Protein AF-A0A2L1UZ82-F1 (afdb_monomer_lite)

Sequence (134 aa):
MVKRLCIFTVIFLFGWSACLGLLGFTYHYNFTTGGDGDLRPMLTAFIVKQCRDENKGLMNEVVKNRMKIDDYFISSFECQNKKSDKIIYQMSMASAGYQYMACVGKAESTGENERLRCKSNLDMKIAIIKAVGY

pLDDT: mean 84.92, std 9.93, range [50.88, 95.19]

Radius of gyration: 22.83 Å; chains: 1; bounding box: 62×29×60 Å

Organism: NCBI:txid1805933

Foldseek 3Di:
DVVVVVVVVVVVVVVVVVVVCCCCPQQVWDPPPPPPTPCVSNVLSVQLVVLCVVLVVVVVCVVVVNDPVVVSVVSSVVSSVVVVLVVVLVVLLVVLVVQLVVQVVVCVVVDDVSNVVSVVSSVVSNVVSVVVPD

Secondary structure (DSSP, 8-state):
-HHHHHHHHHHHHHHHHHHHHHHHHHH---TTS-S----HHHHHHHHHHHHHHHTHHHHHHHHTTSS-HHHHHHHHHHHHHHHHHHHHHHHHHHHHHHHHHHHHHHHTTT-HHHHHHHHHHHHHHHHHHHHH--

Structure (mmCIF, N/CA/C/O backbone):
data_AF-A0A2L1UZ82-F1
#
_entry.id   AF-A0A2L1UZ82-F1
#
loop_
_atom_site.group_PDB
_atom_site.id
_atom_site.type_symbol
_atom_site.label_atom_id
_atom_site.label_alt_id
_atom_site.label_comp_id
_atom_site.label_asym_id
_atom_site.label_entity_id
_atom_site.label_seq_id
_atom_site.pdbx_PDB_ins_code
_atom_site.Cartn_x
_atom_site.Cartn_y
_atom_site.Cartn_z
_atom_site.occupancy
_atom_site.B_iso_or_equiv
_atom_site.auth_seq_id
_atom_site.auth_comp_id
_atom_site.auth_asym_id
_atom_site.auth_atom_id
_atom_site.pdbx_PDB_model_num
ATOM 1 N N . MET A 1 1 ? 41.112 -7.948 18.938 1.00 61.12 1 MET A N 1
ATOM 2 C CA . MET A 1 1 ? 40.103 -7.720 17.873 1.00 61.12 1 MET A CA 1
ATOM 3 C C . MET A 1 1 ? 39.009 -8.790 17.839 1.00 61.12 1 MET A C 1
ATOM 5 O O . MET A 1 1 ? 37.846 -8.414 17.830 1.00 61.12 1 MET A O 1
ATOM 9 N N . VAL A 1 2 ? 39.340 -10.085 17.925 1.00 65.69 2 VAL A N 1
ATOM 10 C CA . VAL A 1 2 ? 38.381 -11.213 17.831 1.00 65.69 2 VAL A CA 1
ATOM 11 C C . VAL A 1 2 ? 37.187 -11.129 18.804 1.00 65.69 2 VAL A C 1
ATOM 13 O O . VAL A 1 2 ? 36.050 -11.293 18.381 1.00 65.69 2 VAL A O 1
ATOM 16 N N . LYS A 1 3 ? 37.399 -10.769 20.082 1.00 69.38 3 LYS A N 1
ATOM 17 C CA . LYS A 1 3 ? 36.300 -10.625 21.066 1.00 69.38 3 LYS A CA 1
ATOM 18 C C . LYS A 1 3 ? 35.260 -9.561 20.691 1.00 69.38 3 LYS A C 1
ATOM 20 O O . LYS A 1 3 ? 34.080 -9.758 20.947 1.00 69.38 3 LYS A O 1
ATOM 25 N N . ARG A 1 4 ? 35.684 -8.443 20.085 1.00 71.31 4 ARG A N 1
ATOM 26 C CA . ARG A 1 4 ? 34.754 -7.389 19.639 1.00 71.31 4 ARG A CA 1
ATOM 27 C C . ARG A 1 4 ? 33.938 -7.868 18.441 1.00 71.31 4 ARG A C 1
ATOM 29 O O . ARG A 1 4 ? 32.735 -7.657 18.423 1.00 71.31 4 ARG A O 1
ATOM 36 N N . LEU A 1 5 ? 34.577 -8.578 17.510 1.00 76.31 5 LEU A N 1
ATOM 37 C CA . LEU A 1 5 ? 33.915 -9.211 16.368 1.00 76.31 5 LEU A CA 1
ATOM 38 C C . LEU A 1 5 ? 32.817 -10.186 16.813 1.00 76.31 5 LEU A C 1
ATOM 40 O O . LEU A 1 5 ? 31.695 -10.034 16.346 1.00 76.31 5 LEU A O 1
ATOM 44 N N . CYS A 1 6 ? 33.086 -11.078 17.778 1.00 78.81 6 CYS A N 1
ATOM 45 C CA . CYS A 1 6 ? 32.065 -11.994 18.308 1.00 78.81 6 CYS A CA 1
ATOM 46 C C . CYS A 1 6 ? 30.862 -11.263 18.919 1.00 78.81 6 CYS A C 1
ATOM 48 O O . CYS A 1 6 ? 29.725 -11.674 18.710 1.00 78.81 6 CYS A O 1
ATOM 50 N N . ILE A 1 7 ? 31.091 -10.172 19.657 1.00 85.62 7 ILE A N 1
ATOM 51 C CA . ILE A 1 7 ? 30.001 -9.387 20.257 1.00 85.62 7 ILE A CA 1
ATOM 52 C C . ILE A 1 7 ? 29.116 -8.773 19.164 1.00 85.62 7 ILE A C 1
ATOM 54 O O . ILE A 1 7 ? 27.893 -8.859 19.254 1.00 85.62 7 ILE A O 1
ATOM 58 N N . PHE A 1 8 ? 29.711 -8.218 18.103 1.00 85.50 8 PHE A N 1
ATOM 59 C CA . PHE A 1 8 ? 28.944 -7.691 16.971 1.00 85.50 8 PHE A CA 1
ATOM 60 C C . PHE A 1 8 ? 28.127 -8.775 16.264 1.00 85.50 8 PHE A C 1
ATOM 62 O O . PHE A 1 8 ? 26.972 -8.529 15.923 1.00 85.50 8 PHE A O 1
ATOM 69 N N . THR A 1 9 ? 28.680 -9.980 16.088 1.00 86.12 9 THR A N 1
ATOM 70 C CA . THR A 1 9 ? 27.943 -11.094 15.469 1.00 86.12 9 THR A CA 1
ATOM 71 C C . THR A 1 9 ? 26.741 -11.504 16.314 1.00 86.12 9 THR A C 1
ATOM 73 O O . THR A 1 9 ? 25.654 -11.705 15.783 1.00 86.12 9 THR A O 1
ATOM 76 N N . VAL A 1 10 ? 26.910 -11.575 17.637 1.00 87.94 10 VAL A N 1
ATOM 77 C CA . VAL A 1 10 ? 25.830 -11.935 18.564 1.00 87.94 10 VAL A CA 1
ATOM 78 C C . VAL A 1 10 ? 24.721 -10.881 18.554 1.00 87.94 10 VAL A C 1
ATOM 80 O O . VAL A 1 10 ? 23.553 -11.235 18.404 1.00 87.94 10 VAL A O 1
ATOM 83 N N . ILE A 1 11 ? 25.065 -9.592 18.634 1.00 90.31 11 ILE A N 1
ATOM 84 C CA . ILE A 1 11 ? 24.081 -8.497 18.564 1.00 90.31 11 ILE A CA 1
ATOM 85 C C . ILE A 1 11 ? 23.320 -8.536 17.236 1.00 90.31 11 ILE A C 1
ATOM 87 O O . ILE A 1 11 ? 22.098 -8.394 17.226 1.00 90.31 11 ILE A O 1
ATOM 91 N N . PHE A 1 12 ? 24.023 -8.769 16.126 1.00 90.38 12 PHE A N 1
ATOM 92 C CA . PHE A 1 12 ? 23.397 -8.885 14.813 1.00 90.38 12 PHE A CA 1
ATOM 93 C C . PHE A 1 12 ? 22.401 -10.049 14.756 1.00 90.38 12 PHE A C 1
ATOM 95 O O . PHE A 1 12 ? 21.272 -9.856 14.318 1.00 90.38 12 PHE A O 1
ATOM 102 N N . LEU A 1 13 ? 22.771 -11.235 15.248 1.00 90.31 13 LEU A N 1
ATOM 103 C CA . LEU A 1 13 ? 21.887 -12.406 15.250 1.00 90.31 13 LEU A CA 1
ATOM 104 C C . LEU A 1 13 ? 20.647 -12.205 16.133 1.00 90.31 13 LEU A C 1
ATOM 106 O O . LEU A 1 13 ? 19.540 -12.570 15.729 1.00 90.31 13 LEU A O 1
ATOM 110 N N . PHE A 1 14 ? 20.796 -11.583 17.306 1.00 90.12 14 PHE A N 1
ATOM 111 C CA . PHE A 1 14 ? 19.656 -11.238 18.161 1.00 90.12 14 PHE A CA 1
ATOM 112 C C . PHE A 1 14 ? 18.754 -10.176 17.523 1.00 90.12 14 PHE A C 1
ATOM 114 O O . PHE A 1 14 ? 17.536 -10.329 17.523 1.00 90.12 14 PHE A O 1
ATOM 121 N N . GLY A 1 15 ? 19.329 -9.133 16.921 1.00 89.38 15 GLY A N 1
ATOM 122 C CA . GLY A 1 15 ? 18.555 -8.116 16.205 1.00 89.38 15 GLY A CA 1
ATOM 123 C C . GLY A 1 15 ? 17.814 -8.691 14.996 1.00 89.38 15 GLY A C 1
ATOM 124 O O . GLY A 1 15 ? 16.640 -8.394 14.782 1.00 89.38 15 GLY A O 1
ATOM 125 N N . TRP A 1 16 ? 18.473 -9.565 14.236 1.00 87.19 16 TRP A N 1
ATOM 126 C CA . TRP A 1 16 ? 17.894 -10.212 13.063 1.00 87.19 16 TRP A CA 1
ATOM 127 C C . TRP A 1 16 ? 16.755 -11.161 13.439 1.00 87.19 16 TRP A C 1
ATOM 129 O O . TRP A 1 16 ? 15.668 -11.070 12.875 1.00 87.19 16 TRP A O 1
ATOM 139 N N . SER A 1 17 ? 16.962 -12.023 14.438 1.00 86.19 17 SER A N 1
ATOM 140 C CA . SER A 1 17 ? 15.916 -12.929 14.933 1.00 86.19 17 SER A CA 1
ATOM 141 C C . SER A 1 17 ? 14.726 -12.177 15.532 1.00 86.19 17 SER A C 1
ATOM 143 O O . SER A 1 17 ? 13.586 -12.550 15.261 1.00 86.19 17 SER A O 1
ATOM 145 N N . ALA A 1 18 ? 14.957 -11.078 16.257 1.00 86.25 18 ALA A N 1
ATOM 146 C CA . ALA A 1 18 ? 13.884 -10.209 16.736 1.00 86.25 18 ALA A CA 1
ATOM 147 C C . ALA A 1 18 ? 13.095 -9.572 15.579 1.00 86.25 18 ALA A C 1
ATOM 149 O O . ALA A 1 18 ? 11.867 -9.516 15.630 1.00 86.25 18 ALA A O 1
ATOM 150 N N . CYS A 1 19 ? 13.777 -9.141 14.514 1.00 84.12 19 CYS A N 1
ATOM 151 C CA . CYS A 1 19 ? 13.137 -8.586 13.321 1.00 84.12 19 CYS A CA 1
ATOM 152 C C . CYS A 1 19 ? 12.274 -9.634 12.601 1.00 84.12 19 CYS A C 1
ATOM 154 O O . CYS A 1 19 ? 11.099 -9.385 12.327 1.00 84.12 19 CYS A O 1
ATOM 156 N N . LEU A 1 20 ? 12.819 -10.834 12.371 1.00 82.75 20 LEU A N 1
ATOM 157 C CA . LEU A 1 20 ? 12.079 -11.957 11.786 1.00 82.75 20 LEU A CA 1
ATOM 158 C C . LEU A 1 20 ? 10.874 -12.350 12.648 1.00 82.75 20 LEU A C 1
ATOM 160 O O . LEU A 1 20 ? 9.785 -12.562 12.121 1.00 82.75 20 LEU A O 1
ATOM 164 N N . GLY A 1 21 ? 11.044 -12.396 13.971 1.00 81.50 21 GLY A N 1
ATOM 165 C CA . GLY A 1 21 ? 9.966 -12.684 14.914 1.00 81.50 21 GLY A CA 1
ATOM 166 C C . GLY A 1 21 ? 8.860 -11.631 14.870 1.00 81.50 21 GLY A C 1
ATOM 167 O O . GLY A 1 21 ? 7.685 -11.980 14.800 1.00 81.50 21 GLY A O 1
ATOM 168 N N . LEU A 1 22 ? 9.215 -10.343 14.837 1.00 81.62 22 LEU A N 1
ATOM 169 C CA . LEU A 1 22 ? 8.250 -9.248 14.724 1.00 81.62 22 LEU A CA 1
ATOM 170 C C . LEU A 1 22 ? 7.454 -9.343 13.415 1.00 81.62 22 LEU A C 1
ATOM 172 O O . LEU A 1 22 ? 6.228 -9.268 13.434 1.00 81.62 22 LEU A O 1
ATOM 176 N N . LEU A 1 23 ? 8.144 -9.540 12.294 1.00 78.19 23 LEU A N 1
ATOM 177 C CA . LEU A 1 23 ? 7.544 -9.671 10.966 1.00 78.19 23 LEU A CA 1
ATOM 178 C C . LEU A 1 23 ? 6.655 -10.919 10.844 1.00 78.19 23 LEU A C 1
ATOM 180 O O . LEU A 1 23 ? 5.539 -10.833 10.335 1.00 78.19 23 LEU A O 1
ATOM 184 N N . GLY A 1 24 ? 7.101 -12.061 11.361 1.00 76.94 24 GLY A N 1
ATOM 185 C CA . GLY A 1 24 ? 6.333 -13.305 11.321 1.00 76.94 24 GLY A CA 1
ATOM 186 C C . GLY A 1 24 ? 5.126 -13.288 12.260 1.00 76.94 24 GLY A C 1
ATOM 187 O O . GLY A 1 24 ? 4.022 -13.631 11.852 1.00 76.94 24 GLY A O 1
ATOM 188 N N . PHE A 1 25 ? 5.308 -12.855 13.509 1.00 76.00 25 PHE A N 1
ATOM 189 C CA . PHE A 1 25 ? 4.260 -12.912 14.532 1.00 76.00 25 PHE A CA 1
ATOM 190 C C . PHE A 1 25 ? 3.266 -11.751 14.437 1.00 76.00 25 PHE A C 1
ATOM 192 O O . PHE A 1 25 ? 2.063 -11.955 14.549 1.00 76.00 25 PHE A O 1
ATOM 199 N N . THR A 1 26 ? 3.757 -10.525 14.229 1.00 74.12 26 THR A N 1
ATOM 200 C CA . THR A 1 26 ? 2.907 -9.318 14.238 1.00 74.12 26 THR A CA 1
ATOM 201 C C . THR A 1 26 ? 2.276 -9.059 12.877 1.00 74.12 26 THR A C 1
ATOM 203 O O . THR A 1 26 ? 1.173 -8.523 12.805 1.00 74.12 26 THR A O 1
ATOM 206 N N . TYR A 1 27 ? 2.979 -9.413 11.799 1.00 67.38 27 TYR A N 1
ATOM 207 C CA . TYR A 1 27 ? 2.560 -9.112 10.432 1.00 67.38 27 TYR A CA 1
ATOM 208 C C . TYR A 1 27 ? 2.260 -10.363 9.595 1.00 67.38 27 TYR A C 1
ATOM 210 O O . TYR A 1 27 ? 2.010 -10.239 8.400 1.00 67.38 27 TYR A O 1
ATOM 218 N N . HIS A 1 28 ? 2.264 -11.561 10.193 1.00 70.69 28 HIS A N 1
ATOM 219 C CA . HIS A 1 28 ? 1.974 -12.827 9.506 1.00 70.69 28 HIS A CA 1
ATOM 220 C C . HIS A 1 28 ? 2.791 -13.040 8.220 1.00 70.69 28 HIS A C 1
ATOM 222 O O . HIS A 1 28 ? 2.323 -13.673 7.273 1.00 70.69 28 HIS A O 1
ATOM 228 N N . TYR A 1 29 ? 4.013 -12.499 8.168 1.00 67.31 29 TYR A N 1
ATOM 229 C CA . TYR A 1 29 ? 4.868 -12.628 6.996 1.00 67.31 29 TYR A CA 1
ATOM 230 C C . TYR A 1 29 ? 5.401 -14.060 6.875 1.00 67.31 29 TYR A C 1
ATOM 232 O O . TYR A 1 29 ? 6.021 -14.585 7.805 1.00 67.31 29 TYR A O 1
ATOM 240 N N . ASN A 1 30 ? 5.179 -14.690 5.719 1.00 69.06 30 ASN A N 1
ATOM 241 C CA . ASN A 1 30 ? 5.671 -16.036 5.455 1.00 69.06 30 ASN A CA 1
ATOM 242 C C . ASN A 1 30 ? 7.082 -15.996 4.846 1.00 69.06 30 ASN A C 1
ATOM 244 O O . ASN A 1 30 ? 7.264 -15.694 3.671 1.00 69.06 30 ASN A O 1
ATOM 248 N N . PHE A 1 31 ? 8.086 -16.352 5.649 1.00 68.12 31 PHE A N 1
ATOM 249 C CA . PHE A 1 31 ? 9.488 -16.410 5.221 1.00 68.12 31 PHE A CA 1
ATOM 250 C C . PHE A 1 31 ? 9.852 -17.659 4.398 1.00 68.12 31 PHE A C 1
ATOM 252 O O . PHE A 1 31 ? 10.960 -17.730 3.875 1.00 68.12 31 PHE A O 1
ATOM 259 N N . THR A 1 32 ? 8.959 -18.652 4.297 1.00 67.81 32 THR A N 1
ATOM 260 C CA . THR A 1 32 ? 9.245 -19.942 3.632 1.00 67.81 32 THR A CA 1
ATOM 261 C C . THR A 1 32 ? 8.966 -19.937 2.130 1.00 67.81 32 THR A C 1
ATOM 263 O O . THR A 1 32 ? 9.511 -20.759 1.396 1.00 67.81 32 THR A O 1
ATOM 266 N N . THR A 1 33 ? 8.159 -18.992 1.649 1.00 56.44 33 THR A N 1
ATOM 267 C CA . THR A 1 33 ? 7.882 -18.794 0.224 1.00 56.44 33 THR A CA 1
ATOM 268 C C . THR A 1 33 ? 8.985 -17.918 -0.361 1.00 56.44 33 THR A C 1
ATOM 270 O O . THR A 1 33 ? 8.947 -16.696 -0.232 1.00 56.44 33 THR A O 1
ATOM 273 N N . GLY A 1 34 ? 10.027 -18.543 -0.914 1.00 50.88 34 GLY A N 1
ATOM 274 C CA . GLY A 1 34 ? 11.163 -17.835 -1.503 1.00 50.88 34 GLY A CA 1
ATOM 275 C C . GLY A 1 34 ? 10.720 -16.788 -2.527 1.00 50.88 34 GLY A C 1
ATOM 276 O O . GLY A 1 34 ? 9.963 -17.109 -3.434 1.00 50.88 34 GLY A O 1
ATOM 277 N N . GLY A 1 35 ? 11.199 -15.548 -2.372 1.00 54.84 35 GLY A N 1
ATOM 278 C CA . GLY A 1 35 ? 11.078 -14.445 -3.340 1.00 54.84 35 GLY A CA 1
ATOM 279 C C . GLY A 1 35 ? 9.678 -13.842 -3.511 1.00 54.84 35 GLY A C 1
ATOM 280 O O . GLY A 1 35 ? 9.524 -12.633 -3.370 1.00 54.84 35 GLY A O 1
ATOM 281 N N . ASP A 1 36 ? 8.669 -14.680 -3.736 1.00 56.19 36 ASP A N 1
ATOM 282 C CA . ASP A 1 36 ? 7.271 -14.315 -3.998 1.00 56.19 36 ASP A CA 1
ATOM 283 C C . ASP A 1 36 ? 6.432 -14.313 -2.711 1.00 56.19 36 ASP A C 1
ATOM 285 O O . ASP A 1 36 ? 5.293 -14.782 -2.683 1.00 56.19 36 ASP A O 1
ATOM 289 N N . GLY A 1 37 ? 7.016 -13.841 -1.605 1.00 62.09 37 GLY A N 1
ATOM 290 C CA . GLY A 1 37 ? 6.320 -13.752 -0.325 1.00 62.09 37 GLY A CA 1
ATOM 291 C C . GLY A 1 37 ? 5.007 -12.995 -0.488 1.00 62.09 37 GLY A C 1
ATOM 292 O O . GLY A 1 37 ? 5.008 -11.837 -0.907 1.00 62.09 37 GLY A O 1
ATOM 293 N N . ASP A 1 38 ? 3.883 -13.646 -0.175 1.00 68.88 38 ASP A N 1
ATOM 294 C CA . ASP A 1 38 ? 2.582 -12.988 -0.196 1.00 68.88 38 ASP A CA 1
ATOM 295 C C . ASP A 1 38 ? 2.599 -11.862 0.844 1.00 68.88 38 ASP A C 1
ATOM 297 O O . ASP A 1 38 ? 2.514 -12.097 2.048 1.00 68.88 38 ASP A O 1
ATOM 301 N N . LEU A 1 39 ? 2.772 -10.627 0.371 1.00 75.00 39 LEU A N 1
ATOM 302 C CA . LEU A 1 39 ? 2.827 -9.430 1.206 1.00 75.00 39 LEU A CA 1
ATOM 303 C C . LEU A 1 39 ? 1.438 -9.002 1.688 1.00 75.00 39 LEU A C 1
ATOM 305 O O . LEU A 1 39 ? 1.348 -8.138 2.562 1.00 75.00 39 LEU A O 1
ATOM 309 N N . ARG A 1 40 ? 0.350 -9.582 1.154 1.00 77.56 40 ARG A N 1
ATOM 310 C CA . ARG A 1 40 ? -1.025 -9.184 1.496 1.00 77.56 40 ARG A CA 1
ATOM 311 C C . ARG A 1 40 ? -1.320 -9.270 2.997 1.00 77.56 40 ARG A C 1
ATOM 313 O O . ARG A 1 40 ? -1.869 -8.293 3.510 1.00 77.56 40 ARG A O 1
ATOM 320 N N . PRO A 1 41 ? -0.950 -10.335 3.738 1.00 78.31 41 PRO A N 1
ATOM 321 C CA . PRO A 1 41 ? -1.206 -10.421 5.176 1.00 78.31 41 PRO A CA 1
ATOM 322 C C . PRO A 1 41 ? -0.468 -9.330 5.954 1.00 78.31 41 PRO A C 1
ATOM 324 O O . PRO A 1 41 ? -1.062 -8.672 6.806 1.00 78.31 41 PRO A O 1
ATOM 327 N N . MET A 1 42 ? 0.794 -9.075 5.599 1.00 79.94 42 MET A N 1
ATOM 328 C CA . MET A 1 42 ? 1.615 -8.041 6.229 1.00 79.94 42 MET A CA 1
ATOM 329 C C . MET A 1 42 ? 1.065 -6.642 5.972 1.00 79.94 42 MET A C 1
ATOM 331 O O . MET A 1 42 ? 0.919 -5.854 6.907 1.00 79.94 42 MET A O 1
ATOM 335 N N . LEU A 1 43 ? 0.727 -6.344 4.718 1.00 83.62 43 LEU A N 1
ATOM 336 C CA . LEU A 1 43 ? 0.163 -5.058 4.331 1.00 83.62 43 LEU A CA 1
ATOM 337 C C . LEU A 1 43 ? -1.191 -4.824 5.016 1.00 83.62 43 LEU A C 1
ATOM 339 O O . LEU A 1 43 ? -1.424 -3.756 5.575 1.00 83.62 43 LEU A O 1
ATOM 343 N N . THR A 1 44 ? -2.047 -5.848 5.051 1.00 85.62 44 THR A N 1
ATOM 344 C CA . THR A 1 44 ? -3.352 -5.793 5.726 1.00 85.62 44 THR A CA 1
ATOM 345 C C . THR A 1 44 ? -3.183 -5.554 7.224 1.00 85.62 44 THR A C 1
ATOM 347 O O . THR A 1 44 ? -3.794 -4.639 7.773 1.00 85.62 44 THR A O 1
ATOM 350 N N . ALA A 1 45 ? -2.310 -6.315 7.892 1.00 85.81 45 ALA A N 1
ATOM 351 C CA . ALA A 1 45 ? -2.031 -6.146 9.316 1.00 85.81 45 ALA A CA 1
ATOM 352 C C . ALA A 1 45 ? -1.497 -4.739 9.631 1.00 85.81 45 ALA A C 1
ATOM 354 O O . ALA A 1 45 ? -1.902 -4.125 10.621 1.00 85.81 45 ALA A O 1
ATOM 355 N N . PHE A 1 46 ? -0.636 -4.199 8.764 1.00 86.62 46 PHE A N 1
ATOM 356 C CA . PHE A 1 46 ? -0.115 -2.843 8.896 1.00 86.62 46 P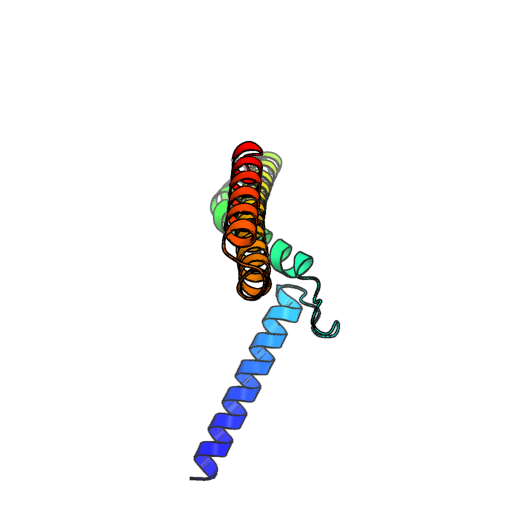HE A CA 1
ATOM 357 C C . PHE A 1 46 ? -1.221 -1.784 8.783 1.00 86.62 46 PHE A C 1
ATOM 359 O O . PHE A 1 46 ? -1.331 -0.927 9.662 1.00 86.62 46 PHE A O 1
ATOM 366 N N . ILE A 1 47 ? -2.077 -1.868 7.759 1.00 91.62 47 ILE A N 1
ATOM 367 C CA . ILE A 1 47 ? -3.194 -0.931 7.552 1.00 91.62 47 ILE A CA 1
ATOM 368 C C . ILE A 1 47 ? -4.179 -0.994 8.725 1.00 91.62 47 ILE A C 1
ATOM 370 O O . ILE A 1 47 ? -4.552 0.044 9.274 1.00 91.62 47 ILE A O 1
ATOM 374 N N . VAL A 1 48 ? -4.560 -2.201 9.158 1.00 90.19 48 VAL A N 1
ATOM 375 C CA . VAL A 1 48 ? -5.476 -2.405 10.292 1.00 90.19 48 VAL A CA 1
ATOM 376 C C . VAL A 1 48 ? -4.902 -1.806 11.571 1.00 90.19 48 VAL A C 1
ATOM 378 O O . VAL A 1 48 ? -5.619 -1.121 12.301 1.00 90.19 48 VAL A O 1
ATOM 381 N N . LYS A 1 49 ? -3.613 -2.031 11.848 1.00 88.88 49 LYS A N 1
ATOM 382 C CA . LYS A 1 49 ? -2.949 -1.462 13.022 1.00 88.88 49 LYS A CA 1
ATOM 383 C C . LYS A 1 49 ? -2.934 0.063 12.964 1.00 88.88 49 LYS A C 1
ATOM 385 O O . LYS A 1 49 ? -3.334 0.704 13.929 1.00 88.88 49 LYS A O 1
ATOM 390 N N . GLN A 1 50 ? -2.546 0.637 11.827 1.00 91.00 50 GLN A N 1
ATOM 391 C CA . GLN A 1 50 ? -2.487 2.086 11.668 1.00 91.00 50 GLN A CA 1
ATOM 392 C C . GLN A 1 50 ? -3.867 2.736 11.841 1.00 91.00 50 GLN A C 1
ATOM 394 O O . GLN A 1 50 ? -3.992 3.727 12.552 1.00 91.00 50 GLN A O 1
ATOM 399 N N . CYS A 1 51 ? -4.913 2.156 11.248 1.00 92.94 51 CYS A N 1
ATOM 400 C CA . CYS A 1 51 ? -6.277 2.660 11.405 1.00 92.94 51 CYS A CA 1
ATOM 401 C C . CYS A 1 51 ? -6.818 2.480 12.823 1.00 92.94 51 CYS A C 1
ATOM 403 O O . CYS A 1 51 ? -7.534 3.342 13.324 1.00 92.94 51 CYS A O 1
ATOM 405 N N . ARG A 1 52 ? -6.449 1.394 13.510 1.00 90.31 52 ARG A N 1
ATOM 406 C CA . ARG A 1 52 ? -6.782 1.211 14.926 1.00 90.31 52 ARG A CA 1
ATOM 407 C C . ARG A 1 52 ? -6.144 2.291 15.796 1.00 90.31 52 ARG A C 1
ATOM 409 O O . ARG A 1 52 ? -6.810 2.800 16.694 1.00 90.31 52 ARG A O 1
ATOM 416 N N . ASP A 1 53 ? -4.885 2.627 15.533 1.00 89.62 53 ASP A N 1
ATOM 417 C CA . ASP A 1 53 ? -4.160 3.659 16.274 1.00 89.62 53 ASP A CA 1
ATOM 418 C C . ASP A 1 53 ? -4.748 5.056 16.006 1.00 89.62 53 ASP A C 1
ATOM 420 O O . ASP A 1 53 ? -4.957 5.817 16.952 1.00 89.62 53 ASP A O 1
ATOM 424 N N . GLU A 1 54 ? -5.109 5.362 14.754 1.00 90.44 54 GLU A N 1
ATOM 425 C CA . GLU A 1 54 ? -5.790 6.612 14.368 1.00 90.44 54 GLU A CA 1
ATOM 426 C C . GLU A 1 54 ? -7.186 6.732 15.009 1.00 90.44 54 GLU A C 1
ATOM 428 O O . GLU A 1 54 ? -7.553 7.796 15.508 1.00 90.44 54 GLU A O 1
ATOM 433 N N . ASN A 1 55 ? -7.927 5.625 15.109 1.00 89.88 55 ASN A N 1
ATOM 434 C CA . ASN A 1 55 ? -9.283 5.597 15.667 1.00 89.88 55 ASN A CA 1
ATOM 435 C C . ASN A 1 55 ? -9.341 5.249 17.161 1.00 89.88 55 ASN A C 1
ATOM 437 O O . ASN A 1 55 ? -10.422 5.022 17.713 1.00 89.88 55 ASN A O 1
ATOM 441 N N . LYS A 1 56 ? -8.204 5.220 17.861 1.00 88.38 56 LYS A N 1
ATOM 442 C CA . LYS A 1 56 ? -8.154 4.869 19.289 1.00 88.38 56 LYS A CA 1
ATOM 443 C C . LYS A 1 56 ? -9.022 5.793 20.152 1.00 88.38 56 LYS A C 1
ATOM 445 O O . LYS A 1 56 ? -9.624 5.344 21.126 1.00 88.38 56 LYS A O 1
ATOM 450 N N . GLY A 1 57 ? -9.119 7.071 19.777 1.00 85.44 57 GLY A N 1
ATOM 451 C CA . GLY A 1 57 ? -9.994 8.045 20.437 1.00 85.44 57 GLY A CA 1
ATOM 452 C C . GLY A 1 57 ? -11.481 7.703 20.306 1.00 85.44 57 GLY A C 1
ATOM 453 O O . GLY A 1 57 ? -12.211 7.801 21.287 1.00 85.44 57 GLY A O 1
ATOM 454 N N . LEU A 1 58 ? -11.908 7.216 19.137 1.00 85.25 58 LEU A N 1
ATOM 455 C CA . LEU A 1 58 ? -13.293 6.806 18.885 1.00 85.25 58 LEU A CA 1
ATOM 456 C C . LEU A 1 58 ? -13.670 5.577 19.716 1.00 85.25 58 LEU A C 1
ATOM 458 O O . LEU A 1 58 ? -14.746 5.535 20.306 1.00 85.25 58 LEU A O 1
ATOM 462 N N . MET A 1 59 ? -12.751 4.617 19.855 1.00 84.88 59 MET A N 1
ATOM 463 C CA . MET A 1 59 ? -12.975 3.448 20.711 1.00 84.88 59 MET A CA 1
ATOM 464 C C . MET A 1 59 ? -13.204 3.844 22.181 1.00 84.88 59 MET A C 1
ATOM 466 O O . MET A 1 59 ? -14.047 3.260 22.859 1.00 84.88 59 MET A O 1
ATOM 470 N N . ASN A 1 60 ? -12.513 4.873 22.681 1.00 87.06 60 ASN A N 1
ATOM 471 C CA . ASN A 1 60 ? -12.752 5.379 24.035 1.00 87.06 60 ASN A CA 1
ATOM 472 C C . ASN A 1 60 ? -14.152 5.993 24.198 1.00 87.06 60 ASN A C 1
ATOM 474 O O . ASN A 1 60 ? -14.735 5.891 25.277 1.00 87.06 60 ASN A O 1
ATOM 478 N N . GLU A 1 61 ? -14.701 6.621 23.158 1.00 87.31 61 GLU A N 1
ATOM 479 C CA . GLU A 1 61 ? -16.066 7.159 23.184 1.00 87.31 61 GLU A CA 1
ATOM 480 C C . GLU A 1 61 ? -17.121 6.040 23.136 1.00 87.31 61 GLU A C 1
ATOM 482 O O . GLU A 1 61 ? -18.146 6.149 23.813 1.00 87.31 61 GLU A O 1
ATOM 487 N N . VAL A 1 62 ? -16.839 4.923 22.451 1.00 85.69 62 VAL A N 1
ATOM 488 C CA . VAL A 1 62 ? -17.665 3.701 22.514 1.00 85.69 62 VAL A CA 1
ATOM 489 C C . VAL A 1 62 ? -17.673 3.117 23.929 1.00 85.69 62 VAL A C 1
ATOM 491 O O . VAL A 1 62 ? -18.740 2.856 24.477 1.00 85.69 62 VAL A O 1
ATOM 494 N N . VAL A 1 63 ? -16.507 2.981 24.576 1.00 87.75 63 VAL A N 1
ATOM 495 C CA . VAL A 1 63 ? -16.405 2.471 25.963 1.00 87.75 63 VAL A CA 1
ATOM 496 C C . VAL A 1 63 ? -17.151 3.366 26.958 1.00 87.75 63 VAL A C 1
ATOM 498 O O . VAL A 1 63 ? -17.758 2.876 27.907 1.00 87.75 63 VAL A O 1
ATOM 501 N N . LYS A 1 64 ? -17.149 4.684 26.732 1.00 90.94 64 LYS A N 1
ATOM 502 C CA . LYS A 1 64 ? -17.917 5.656 27.529 1.00 90.94 64 LYS A CA 1
ATOM 503 C C . LYS A 1 64 ? -19.409 5.694 27.179 1.00 90.94 64 LYS A C 1
ATOM 505 O O . LYS A 1 64 ? -20.123 6.530 27.730 1.00 90.94 64 LYS A O 1
ATOM 510 N N . ASN A 1 65 ? -19.873 4.826 26.279 1.00 87.38 65 ASN A N 1
ATOM 511 C CA . ASN A 1 65 ? -21.254 4.737 25.811 1.00 87.38 65 ASN A CA 1
ATOM 512 C C . ASN A 1 65 ? -21.767 6.027 25.132 1.00 87.38 65 ASN A C 1
ATOM 514 O O . ASN A 1 65 ? -22.960 6.322 25.151 1.00 87.38 65 ASN A O 1
ATOM 518 N N . ARG A 1 66 ? -20.853 6.822 24.556 1.00 86.25 66 ARG A N 1
ATOM 519 C CA . ARG A 1 66 ? -21.138 8.091 23.857 1.00 86.25 66 ARG A CA 1
ATOM 520 C C . ARG A 1 66 ? -21.230 7.935 22.338 1.00 86.25 66 ARG A C 1
ATOM 522 O O . ARG A 1 66 ? -21.656 8.861 21.658 1.00 86.25 66 ARG A O 1
ATOM 529 N N . MET A 1 67 ? -20.832 6.778 21.819 1.00 87.81 67 MET A N 1
ATOM 530 C CA . MET A 1 67 ? -20.843 6.422 20.403 1.00 87.81 67 MET A CA 1
ATOM 531 C C . MET A 1 67 ? -21.237 4.950 20.261 1.00 87.81 67 MET A C 1
ATOM 533 O O . MET A 1 67 ? -20.906 4.137 21.127 1.00 87.81 67 MET A O 1
ATOM 537 N N . LYS A 1 68 ? -21.938 4.593 19.180 1.00 89.94 68 LYS A N 1
ATOM 538 C CA . LYS A 1 68 ? -22.240 3.188 18.891 1.00 89.94 68 LYS A CA 1
ATOM 539 C C . LYS A 1 68 ? -21.003 2.488 18.342 1.00 89.94 68 LYS A C 1
ATOM 541 O O . LYS A 1 68 ? -20.201 3.080 17.627 1.00 89.94 68 LYS A O 1
ATOM 546 N N . ILE A 1 69 ? -20.878 1.198 18.632 1.00 87.94 69 ILE A N 1
ATOM 547 C CA . ILE A 1 69 ? -19.774 0.389 18.107 1.00 87.94 69 ILE A CA 1
ATOM 548 C C . ILE A 1 69 ? -19.766 0.345 16.566 1.00 87.94 69 ILE A C 1
ATOM 550 O O . ILE A 1 69 ? -18.697 0.306 15.962 1.00 87.94 69 ILE A O 1
ATOM 554 N N . ASP A 1 70 ? -20.939 0.439 15.935 1.00 90.94 70 ASP A N 1
ATOM 555 C CA . ASP A 1 70 ? -21.081 0.473 14.475 1.00 90.94 70 ASP A CA 1
ATOM 556 C C . ASP A 1 70 ? -20.413 1.709 13.860 1.00 90.94 70 ASP A C 1
ATOM 558 O O . ASP A 1 70 ? -19.702 1.588 12.865 1.00 90.94 70 ASP A O 1
ATOM 562 N N . ASP A 1 71 ? -20.547 2.879 14.493 1.00 88.44 71 ASP A N 1
ATOM 563 C CA . ASP A 1 71 ? -19.927 4.124 14.020 1.00 88.44 71 ASP A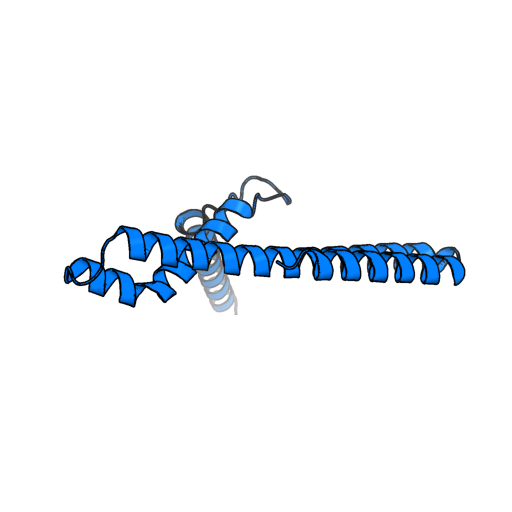 CA 1
ATOM 564 C C . ASP A 1 71 ? -18.391 4.029 14.068 1.00 88.44 71 ASP A C 1
ATOM 566 O O . ASP A 1 71 ? -17.691 4.494 13.164 1.00 88.44 71 ASP A O 1
ATOM 570 N N . TYR A 1 72 ? -17.852 3.352 15.090 1.00 89.00 72 TYR A N 1
ATOM 571 C CA . TYR A 1 72 ? -16.424 3.040 15.167 1.00 89.00 72 TYR A CA 1
ATOM 572 C C . TYR A 1 72 ? -15.973 2.117 14.026 1.00 89.00 72 TYR A C 1
ATOM 574 O O . TYR A 1 72 ? -14.905 2.337 13.440 1.00 89.00 72 TYR A O 1
ATOM 582 N N . PHE A 1 73 ? -16.756 1.082 13.707 1.00 90.19 73 PHE A N 1
ATOM 583 C CA . PHE A 1 73 ? -16.427 0.164 12.618 1.00 90.19 73 PHE A CA 1
ATOM 584 C C . PHE A 1 73 ? -16.479 0.856 11.260 1.00 90.19 73 PHE A C 1
ATOM 586 O O . PHE A 1 73 ? -15.540 0.689 10.485 1.00 90.19 73 PHE A O 1
ATOM 593 N N . ILE A 1 74 ? -17.501 1.675 11.000 1.00 92.50 74 ILE A N 1
ATOM 594 C CA . ILE A 1 74 ? -17.614 2.472 9.771 1.00 92.50 74 ILE A CA 1
ATOM 595 C C . ILE A 1 74 ? -16.365 3.339 9.600 1.00 92.50 74 ILE A C 1
ATOM 597 O O . ILE A 1 74 ? -15.659 3.204 8.603 1.00 92.50 74 ILE A O 1
ATOM 601 N N . SER A 1 75 ? -16.012 4.136 10.613 1.00 91.19 75 SER A N 1
ATOM 602 C CA . SER A 1 75 ? -14.821 4.993 10.556 1.00 91.19 75 SER A CA 1
ATOM 603 C C . SER A 1 75 ? -13.520 4.190 10.385 1.00 91.19 75 SER A C 1
ATOM 605 O O . SER A 1 75 ? -12.587 4.606 9.692 1.00 91.19 75 SER A O 1
ATOM 607 N N . SER A 1 76 ? -13.442 3.000 10.985 1.00 91.31 76 SER A N 1
ATOM 608 C CA . SER A 1 76 ? -12.289 2.107 10.836 1.00 91.31 76 SER A CA 1
ATOM 609 C C . SER A 1 76 ? -12.182 1.504 9.441 1.00 91.31 76 SER A C 1
ATOM 611 O O . SER A 1 76 ? -11.071 1.427 8.915 1.00 91.31 76 SER A O 1
ATOM 613 N N . PHE A 1 77 ? -13.293 1.117 8.819 1.00 93.12 77 PHE A N 1
ATOM 614 C CA . PHE A 1 77 ? -13.296 0.615 7.448 1.00 93.12 77 PHE A CA 1
ATOM 615 C C . PHE A 1 77 ? -13.048 1.722 6.424 1.00 93.12 77 PHE A C 1
ATOM 617 O O . PHE A 1 77 ? -12.290 1.497 5.486 1.00 93.12 77 PHE A O 1
ATOM 624 N N . GLU A 1 78 ? -13.568 2.932 6.633 1.00 94.62 78 GLU A N 1
ATOM 625 C CA . GLU A 1 78 ? -13.246 4.093 5.793 1.00 94.62 78 GLU A CA 1
ATOM 626 C C . GLU A 1 78 ? -11.745 4.404 5.806 1.00 94.62 78 GLU A C 1
ATOM 628 O O . GLU A 1 78 ? -11.135 4.608 4.754 1.00 94.62 78 GLU A O 1
ATOM 633 N N . CYS A 1 79 ? -11.120 4.381 6.990 1.00 94.94 79 CYS A N 1
ATOM 634 C CA . CYS A 1 79 ? -9.674 4.537 7.111 1.00 94.94 79 CYS A CA 1
ATOM 635 C C . CYS A 1 79 ? -8.918 3.448 6.337 1.00 94.94 79 CYS A C 1
ATOM 637 O O . CYS A 1 79 ? -7.981 3.751 5.589 1.00 94.94 79 CYS A O 1
ATOM 639 N N . GLN A 1 80 ? -9.322 2.183 6.502 1.00 94.38 80 GLN A N 1
ATOM 640 C CA . GLN A 1 80 ? -8.680 1.056 5.826 1.00 94.38 80 GLN A CA 1
ATOM 641 C C . GLN A 1 80 ? -8.822 1.169 4.308 1.00 94.38 80 GLN A C 1
ATOM 643 O O . GLN A 1 80 ? -7.835 0.965 3.600 1.00 94.38 80 GLN A O 1
ATOM 648 N N . ASN A 1 81 ? -10.003 1.553 3.817 1.00 94.06 81 ASN A N 1
ATOM 649 C CA . ASN A 1 81 ? -10.259 1.750 2.396 1.00 94.06 81 ASN A CA 1
ATOM 650 C C . ASN A 1 81 ? -9.356 2.851 1.828 1.00 94.06 81 ASN A C 1
ATOM 652 O O . ASN A 1 81 ? -8.531 2.587 0.961 1.00 94.06 81 ASN A O 1
ATOM 656 N N . LYS A 1 82 ? -9.374 4.046 2.433 1.00 93.75 82 LYS A N 1
ATOM 657 C CA . LYS A 1 82 ? -8.554 5.187 1.997 1.00 93.75 82 LYS A CA 1
ATOM 658 C C . LYS A 1 82 ? -7.054 4.876 1.961 1.00 93.75 82 LYS A C 1
ATOM 660 O O . LYS A 1 82 ? -6.332 5.335 1.075 1.00 93.75 82 LYS A O 1
ATOM 665 N N . LYS A 1 83 ? -6.541 4.136 2.951 1.00 92.69 83 LYS A N 1
ATOM 666 C CA . LYS A 1 83 ? -5.125 3.730 2.966 1.00 92.69 83 LYS A CA 1
ATOM 667 C C . LYS A 1 83 ? -4.825 2.679 1.898 1.00 92.69 83 LYS A C 1
ATOM 669 O O . LYS A 1 83 ? -3.764 2.759 1.282 1.00 92.69 83 LYS A O 1
ATOM 674 N N . SER A 1 84 ? -5.736 1.734 1.681 1.00 91.25 84 SER A N 1
ATOM 675 C CA . SER A 1 84 ? -5.605 0.707 0.642 1.00 91.25 84 SER A CA 1
ATOM 676 C C . SER A 1 84 ? -5.582 1.337 -0.746 1.00 91.25 84 SER A C 1
ATOM 678 O O . SER A 1 84 ? -4.656 1.078 -1.510 1.00 91.25 84 SER A O 1
ATOM 680 N N . ASP A 1 85 ? -6.508 2.252 -1.018 1.00 91.94 85 ASP A N 1
ATOM 681 C CA . ASP A 1 85 ? -6.593 2.994 -2.274 1.00 91.94 85 ASP A CA 1
ATOM 682 C C . ASP A 1 85 ? -5.307 3.788 -2.548 1.00 91.94 85 ASP A C 1
ATOM 684 O O . ASP A 1 85 ? -4.682 3.658 -3.605 1.00 91.94 85 ASP A O 1
ATOM 688 N N . LYS A 1 86 ? -4.792 4.501 -1.537 1.00 91.06 86 LYS A N 1
ATOM 689 C CA . LYS A 1 86 ? -3.503 5.199 -1.641 1.00 91.06 86 LYS A CA 1
ATOM 690 C C . LYS A 1 86 ? -2.342 4.256 -1.979 1.00 91.06 86 LYS A C 1
ATOM 692 O O . LYS A 1 86 ? -1.458 4.633 -2.753 1.00 91.06 86 LYS A O 1
ATOM 697 N N . ILE A 1 87 ? -2.307 3.055 -1.400 1.00 90.12 87 ILE A N 1
ATOM 698 C CA . ILE A 1 87 ? -1.259 2.069 -1.698 1.00 90.12 87 ILE A CA 1
ATOM 699 C C . ILE A 1 87 ? -1.414 1.540 -3.125 1.00 90.12 87 ILE A C 1
ATOM 701 O O . ILE A 1 87 ? -0.418 1.467 -3.844 1.00 90.12 87 ILE A O 1
ATOM 705 N N . ILE A 1 88 ? -2.636 1.224 -3.562 1.00 90.19 88 ILE A N 1
ATOM 706 C CA . ILE A 1 88 ? -2.912 0.787 -4.936 1.00 90.19 88 ILE A CA 1
ATOM 707 C C . ILE A 1 88 ? -2.442 1.850 -5.929 1.00 90.19 88 ILE A C 1
ATOM 709 O O . ILE A 1 88 ? -1.737 1.519 -6.886 1.00 90.19 88 ILE A O 1
ATOM 713 N N . TYR A 1 89 ? -2.747 3.123 -5.675 1.00 91.06 89 TYR A N 1
ATOM 714 C CA . TYR A 1 89 ? -2.273 4.237 -6.490 1.00 91.06 89 TYR A CA 1
ATOM 715 C C . TYR A 1 89 ? -0.741 4.266 -6.586 1.00 91.06 89 TYR A C 1
ATOM 717 O O . TYR A 1 89 ? -0.177 4.288 -7.684 1.00 91.06 89 TYR A O 1
ATOM 725 N N . GLN A 1 90 ? -0.046 4.215 -5.445 1.00 90.75 90 GLN A N 1
ATOM 726 C CA . GLN A 1 90 ? 1.418 4.260 -5.399 1.00 90.75 90 GLN A CA 1
ATOM 727 C C . GLN A 1 90 ? 2.064 3.061 -6.105 1.00 90.75 90 GLN A C 1
ATOM 729 O O . GLN A 1 90 ? 2.997 3.242 -6.891 1.00 90.75 90 GLN A O 1
ATOM 734 N N . MET A 1 91 ? 1.550 1.852 -5.874 1.00 90.75 91 MET A N 1
ATOM 735 C CA . MET A 1 91 ? 2.053 0.625 -6.499 1.00 90.75 91 MET A CA 1
ATOM 736 C C . MET A 1 91 ? 1.793 0.607 -8.005 1.00 90.75 91 MET A C 1
ATOM 738 O O . MET A 1 91 ? 2.664 0.205 -8.776 1.00 90.75 91 MET A O 1
ATOM 742 N N . SER A 1 92 ? 0.637 1.104 -8.444 1.00 92.44 92 SER A N 1
ATOM 743 C CA . SER A 1 92 ? 0.307 1.222 -9.867 1.00 92.44 92 SER A CA 1
ATOM 744 C C . SER A 1 92 ? 1.239 2.206 -10.576 1.00 92.44 92 SER A C 1
ATOM 746 O O . SER A 1 92 ? 1.759 1.900 -11.650 1.00 92.44 92 SER A O 1
ATOM 748 N N . MET A 1 93 ? 1.518 3.358 -9.954 1.00 92.12 93 MET A N 1
ATOM 749 C CA . MET A 1 93 ? 2.474 4.341 -10.476 1.00 92.12 93 MET A CA 1
ATOM 750 C C . MET A 1 93 ? 3.896 3.774 -10.554 1.00 92.12 93 MET A C 1
ATOM 752 O O . MET A 1 93 ? 4.567 3.937 -11.574 1.00 92.12 93 MET A O 1
ATOM 756 N N . ALA A 1 94 ? 4.349 3.071 -9.511 1.00 93.44 94 ALA A N 1
ATOM 757 C CA . ALA A 1 94 ? 5.658 2.421 -9.503 1.00 93.44 94 ALA A CA 1
ATOM 758 C C . ALA A 1 94 ? 5.764 1.348 -10.600 1.00 93.44 94 ALA A C 1
ATOM 760 O O . ALA A 1 94 ? 6.731 1.334 -11.361 1.00 93.44 94 ALA A O 1
ATOM 761 N N . SER A 1 95 ? 4.737 0.504 -10.741 1.00 93.94 95 SER A N 1
ATOM 762 C CA . SER A 1 95 ? 4.661 -0.525 -11.784 1.00 93.94 95 SER A CA 1
ATOM 763 C C . SER A 1 95 ? 4.750 0.073 -13.191 1.00 93.94 95 SER A C 1
ATOM 765 O O . SER A 1 95 ? 5.540 -0.396 -14.013 1.00 93.94 95 SER A O 1
ATOM 767 N N . ALA A 1 96 ? 4.007 1.153 -13.459 1.00 93.38 96 ALA A N 1
ATOM 768 C 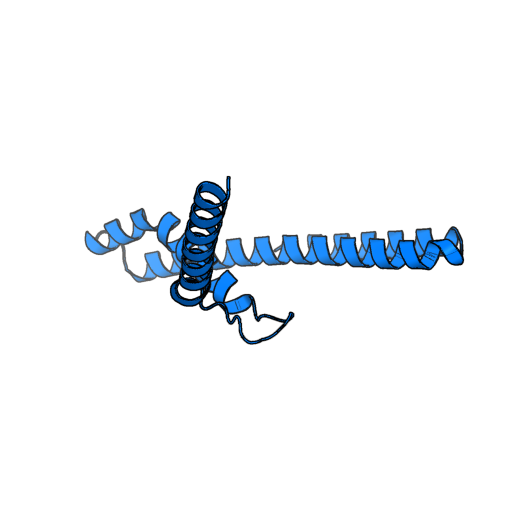CA . ALA A 1 96 ? 4.085 1.868 -14.730 1.00 93.38 96 ALA A CA 1
ATOM 769 C C . ALA A 1 96 ? 5.506 2.407 -14.990 1.00 93.38 96 ALA A C 1
ATOM 771 O O . ALA A 1 96 ? 6.037 2.241 -16.090 1.00 93.38 96 ALA A O 1
ATOM 772 N N . GLY A 1 97 ? 6.155 2.970 -13.965 1.00 93.00 97 GLY A N 1
ATOM 773 C CA . GLY A 1 97 ? 7.544 3.428 -14.032 1.00 93.00 97 GLY A CA 1
ATOM 774 C C . GLY A 1 97 ? 8.542 2.309 -14.353 1.00 93.00 97 GLY A C 1
ATOM 775 O O . GLY A 1 97 ? 9.361 2.463 -15.258 1.00 93.00 97 GLY A O 1
ATOM 776 N N . TYR A 1 98 ? 8.455 1.159 -13.680 1.00 93.81 98 TYR A N 1
ATOM 777 C CA . TYR A 1 98 ? 9.339 0.018 -13.951 1.00 93.81 98 TYR A CA 1
ATOM 778 C C . TYR A 1 98 ? 9.136 -0.560 -15.349 1.00 93.81 98 TYR A C 1
ATOM 780 O O . TYR A 1 98 ? 10.106 -0.887 -16.031 1.00 93.81 98 TYR A O 1
ATOM 788 N N . GLN A 1 99 ? 7.889 -0.639 -15.813 1.00 92.38 99 GLN A N 1
ATOM 789 C CA . GLN A 1 99 ? 7.592 -1.068 -17.178 1.00 92.38 99 GLN A CA 1
ATOM 790 C C . GLN A 1 99 ? 8.189 -0.116 -18.213 1.00 92.38 99 GLN A C 1
ATOM 792 O O . GLN A 1 99 ? 8.738 -0.578 -19.213 1.00 92.38 99 GLN A O 1
ATOM 797 N N . TYR A 1 100 ? 8.131 1.194 -17.967 1.00 93.38 100 TYR A N 1
ATOM 798 C CA . TYR A 1 100 ? 8.795 2.176 -18.816 1.00 93.38 100 TYR A CA 1
ATOM 799 C C . TYR A 1 100 ? 10.313 1.981 -18.831 1.00 93.38 100 TYR A C 1
ATOM 801 O O . TYR A 1 100 ? 10.887 1.881 -19.912 1.00 93.38 100 TYR A O 1
ATOM 809 N N . MET A 1 101 ? 10.958 1.853 -17.666 1.00 92.75 101 MET A N 1
ATOM 810 C CA . MET A 1 101 ? 12.408 1.626 -17.590 1.00 92.75 101 MET A CA 1
ATOM 811 C C . MET A 1 101 ? 12.822 0.347 -18.325 1.00 92.75 101 MET A C 1
ATOM 813 O O . MET A 1 101 ? 13.775 0.364 -19.100 1.00 92.75 101 MET A O 1
ATOM 817 N N . ALA A 1 102 ? 12.071 -0.744 -18.150 1.00 91.56 102 ALA A N 1
ATOM 818 C CA . ALA A 1 102 ? 12.314 -1.995 -18.861 1.00 91.56 102 ALA A CA 1
ATOM 819 C C . ALA A 1 102 ? 12.116 -1.853 -20.380 1.00 91.56 102 ALA A C 1
ATOM 821 O O . ALA A 1 102 ? 12.867 -2.435 -21.160 1.00 91.56 102 ALA A O 1
ATOM 822 N N . CYS A 1 103 ? 11.116 -1.079 -20.810 1.00 92.25 103 CYS A N 1
ATOM 823 C CA . CYS A 1 103 ? 10.856 -0.796 -22.220 1.00 92.25 103 CYS A CA 1
ATOM 824 C C . CYS A 1 103 ? 11.994 0.026 -22.838 1.00 92.25 103 CYS A C 1
ATOM 826 O O . CYS A 1 103 ? 12.536 -0.359 -23.869 1.00 92.25 103 CYS A O 1
ATOM 828 N N . VAL A 1 104 ? 12.412 1.109 -22.176 1.00 92.62 104 VAL A N 1
ATOM 829 C CA . VAL A 1 104 ? 13.510 1.964 -22.644 1.00 92.62 104 VAL A CA 1
ATOM 830 C C . VAL A 1 104 ? 14.831 1.207 -22.675 1.00 92.62 104 VAL A C 1
ATOM 832 O O . VAL A 1 104 ? 15.545 1.321 -23.665 1.00 92.62 104 VAL A O 1
ATOM 835 N N . GLY A 1 105 ? 15.124 0.395 -21.654 1.00 88.94 105 GLY A N 1
ATOM 836 C CA . GLY A 1 105 ? 16.329 -0.438 -21.615 1.00 88.94 105 GLY A CA 1
ATOM 837 C C . GLY A 1 105 ? 16.419 -1.424 -22.785 1.00 88.94 105 GLY A C 1
ATOM 838 O O . GLY A 1 105 ? 17.503 -1.676 -23.296 1.00 88.94 105 GLY A O 1
ATOM 839 N N . LYS A 1 106 ? 15.281 -1.940 -23.270 1.00 86.75 106 LYS A N 1
ATOM 840 C CA . LYS A 1 106 ? 15.231 -2.760 -24.495 1.00 86.75 106 LYS A CA 1
ATOM 841 C C . LYS A 1 106 ? 15.378 -1.905 -25.759 1.00 86.75 106 LYS A C 1
ATOM 843 O O . LYS A 1 106 ? 16.128 -2.265 -26.665 1.00 86.75 106 LYS A O 1
ATOM 848 N N . ALA A 1 107 ? 14.715 -0.750 -25.779 1.00 83.00 107 ALA A N 1
ATOM 849 C CA . ALA A 1 107 ? 14.697 0.176 -26.908 1.00 83.00 107 ALA A CA 1
ATOM 850 C C . ALA A 1 107 ? 16.055 0.842 -27.207 1.00 83.00 107 ALA A C 1
ATOM 852 O O . ALA A 1 107 ? 16.235 1.401 -28.289 1.00 83.00 107 ALA A O 1
ATOM 853 N N . GLU A 1 108 ? 17.027 0.795 -26.285 1.00 76.62 108 GLU A N 1
ATOM 854 C CA . GLU A 1 108 ? 18.385 1.314 -26.533 1.00 76.62 108 GLU A CA 1
ATOM 855 C C . GLU A 1 108 ? 19.077 0.632 -27.718 1.00 76.62 108 GLU A C 1
ATOM 857 O O . GLU A 1 108 ? 19.924 1.245 -28.360 1.00 76.62 108 GLU A O 1
ATOM 862 N N . SER A 1 109 ? 18.681 -0.603 -28.040 1.00 70.56 109 SER A N 1
ATOM 863 C CA . SER A 1 109 ? 19.213 -1.371 -29.172 1.00 70.56 109 SER A CA 1
ATOM 864 C C . SER A 1 109 ? 18.455 -1.182 -30.495 1.00 70.56 109 SER A C 1
ATOM 866 O O . SER A 1 109 ? 18.957 -1.579 -31.543 1.00 70.56 109 SER A O 1
ATOM 868 N N . THR A 1 110 ? 17.272 -0.561 -30.467 1.00 72.00 110 THR A N 1
ATOM 869 C CA . THR A 1 110 ? 16.321 -0.493 -31.598 1.00 72.00 110 THR A CA 1
ATOM 870 C C . THR A 1 110 ? 16.077 0.924 -32.128 1.00 72.00 110 THR A C 1
ATOM 872 O O . THR A 1 110 ? 15.659 1.076 -33.276 1.00 72.00 110 THR A O 1
ATOM 875 N N . GLY A 1 111 ? 16.358 1.968 -31.336 1.00 78.12 111 GLY A N 1
ATOM 876 C CA . GLY A 1 111 ? 16.345 3.370 -31.779 1.00 78.12 111 GLY A CA 1
ATOM 877 C C . GLY A 1 111 ? 15.231 4.251 -31.189 1.00 78.12 111 GLY A C 1
ATOM 878 O O . GLY A 1 111 ? 14.400 3.828 -30.385 1.00 78.12 111 GLY A O 1
ATOM 879 N N . GLU A 1 112 ? 15.227 5.530 -31.581 1.00 82.81 112 GLU A N 1
ATOM 880 C CA . GLU A 1 112 ? 14.439 6.609 -30.954 1.00 82.81 112 GLU A CA 1
ATOM 881 C C . GLU A 1 112 ? 12.912 6.416 -31.038 1.00 82.81 112 GLU A C 1
ATOM 883 O O . GLU A 1 112 ? 12.189 6.721 -30.086 1.00 82.81 112 GLU A O 1
ATOM 888 N N . ASN A 1 113 ? 12.414 5.820 -32.124 1.00 87.19 113 ASN A N 1
ATOM 889 C CA . ASN A 1 113 ? 10.982 5.561 -32.311 1.00 87.19 113 ASN A CA 1
ATOM 890 C C . ASN A 1 113 ? 10.407 4.595 -31.262 1.00 87.19 113 ASN A C 1
ATOM 892 O O . ASN A 1 113 ? 9.280 4.785 -30.796 1.00 87.19 113 ASN A O 1
ATOM 896 N N . GLU A 1 114 ? 11.170 3.583 -30.839 1.00 87.75 114 GLU A N 1
ATOM 897 C CA . GLU A 1 114 ? 10.718 2.687 -29.770 1.00 87.75 114 GLU A CA 1
ATOM 898 C C . GLU A 1 114 ? 10.688 3.391 -28.413 1.00 87.75 114 GLU A C 1
ATOM 900 O O . GLU A 1 114 ? 9.745 3.190 -27.644 1.00 87.75 114 GLU A O 1
ATOM 905 N N . ARG A 1 115 ? 11.647 4.285 -28.136 1.00 87.12 115 ARG A N 1
ATOM 906 C CA . ARG A 1 115 ? 11.648 5.091 -26.904 1.00 87.12 115 ARG A CA 1
ATOM 907 C C . ARG A 1 115 ? 10.414 5.995 -26.819 1.00 87.12 115 ARG A C 1
ATOM 909 O O . ARG A 1 115 ? 9.785 6.066 -25.761 1.00 87.12 115 ARG A O 1
ATOM 916 N N . LEU A 1 116 ? 10.015 6.628 -27.926 1.00 90.69 116 LEU A N 1
ATOM 917 C CA . LEU A 1 116 ? 8.783 7.427 -27.994 1.00 90.69 116 LEU A CA 1
ATOM 918 C C . LEU A 1 116 ? 7.534 6.575 -27.736 1.00 90.69 116 LEU A C 1
ATOM 920 O O . LEU A 1 116 ? 6.645 6.996 -26.993 1.00 90.69 116 LEU A O 1
ATOM 924 N N . ARG A 1 117 ? 7.491 5.345 -28.266 1.00 92.88 117 ARG A N 1
ATOM 925 C CA . ARG A 1 117 ? 6.399 4.399 -27.991 1.00 92.88 117 ARG A CA 1
ATOM 926 C C . ARG A 1 117 ? 6.350 3.994 -26.516 1.00 92.88 117 ARG A C 1
ATOM 928 O O . ARG A 1 117 ? 5.269 3.959 -25.932 1.00 92.88 117 ARG A O 1
ATOM 935 N N . CYS A 1 118 ? 7.502 3.734 -25.892 1.00 92.94 118 CYS A N 1
ATOM 936 C CA . CYS A 1 118 ? 7.588 3.447 -24.457 1.00 92.94 118 CYS A CA 1
ATOM 937 C C . CYS A 1 118 ? 7.025 4.602 -23.618 1.00 92.94 118 CYS A C 1
ATOM 939 O O . CYS A 1 118 ? 6.265 4.364 -22.679 1.00 92.94 118 CYS A O 1
ATOM 941 N N . LYS A 1 119 ? 7.363 5.847 -23.975 1.00 93.56 119 LYS A N 1
ATOM 942 C CA . LYS A 1 119 ? 6.859 7.043 -23.294 1.00 93.56 119 LYS A CA 1
ATOM 943 C C . LYS A 1 119 ? 5.349 7.215 -23.470 1.00 93.56 119 LYS A C 1
ATOM 945 O O . LYS A 1 119 ? 4.647 7.381 -22.483 1.00 93.56 119 LYS A O 1
ATOM 950 N N . SER A 1 120 ? 4.839 7.086 -24.694 1.00 94.81 120 SER A N 1
ATOM 951 C CA . SER A 1 120 ? 3.396 7.176 -24.961 1.00 94.81 120 SER A CA 1
ATOM 952 C C . SER A 1 120 ? 2.595 6.134 -24.166 1.00 94.81 120 SER A C 1
ATOM 954 O O . SER A 1 120 ? 1.568 6.458 -23.569 1.00 94.81 120 SER A O 1
ATOM 956 N N . ASN A 1 121 ? 3.108 4.903 -24.066 1.00 93.31 121 ASN A N 1
ATOM 957 C CA . ASN A 1 121 ? 2.498 3.856 -23.246 1.00 93.31 121 ASN A CA 1
ATOM 958 C C . ASN A 1 121 ? 2.512 4.193 -21.746 1.00 93.31 121 ASN A C 1
ATOM 960 O O . ASN A 1 121 ? 1.543 3.893 -21.046 1.00 93.31 121 ASN A O 1
ATOM 964 N N . LEU A 1 122 ? 3.590 4.803 -21.242 1.00 95.19 122 LEU A N 1
ATOM 965 C CA . LEU A 1 122 ? 3.656 5.283 -19.861 1.00 95.19 122 LEU A CA 1
ATOM 966 C C . LEU A 1 122 ? 2.601 6.367 -19.610 1.00 95.19 122 LEU A C 1
ATOM 968 O O . LEU A 1 122 ? 1.844 6.263 -18.647 1.00 95.19 122 LEU A O 1
ATOM 972 N N . ASP A 1 123 ? 2.524 7.365 -20.490 1.00 95.00 123 ASP A N 1
ATOM 973 C CA . ASP A 1 123 ? 1.592 8.488 -20.363 1.00 95.00 123 ASP A CA 1
ATOM 974 C C . ASP A 1 123 ? 0.136 7.999 -20.344 1.00 95.00 123 ASP A C 1
ATOM 976 O O . ASP A 1 123 ? -0.651 8.413 -19.490 1.00 95.00 123 ASP A O 1
ATOM 980 N N . MET A 1 124 ? -0.204 7.035 -21.209 1.00 94.81 124 MET A N 1
ATOM 981 C CA . MET A 1 124 ? -1.522 6.395 -21.221 1.00 94.81 124 MET A CA 1
ATOM 982 C C . MET A 1 124 ? -1.823 5.678 -19.899 1.00 94.81 124 MET A C 1
ATOM 984 O O . MET A 1 124 ? -2.907 5.839 -19.337 1.00 94.81 124 MET A O 1
ATOM 988 N N . LYS A 1 125 ? -0.867 4.909 -19.362 1.00 92.69 125 LYS A N 1
ATOM 989 C CA . LYS A 1 125 ? -1.052 4.202 -18.085 1.00 92.69 125 LYS A CA 1
ATOM 990 C C . LYS A 1 125 ? -1.222 5.162 -16.918 1.00 92.69 125 LYS A C 1
ATOM 992 O O . LYS A 1 125 ? -2.108 4.952 -16.096 1.00 92.69 125 LYS A O 1
ATOM 997 N N . ILE A 1 126 ? -0.428 6.228 -16.863 1.00 92.94 126 I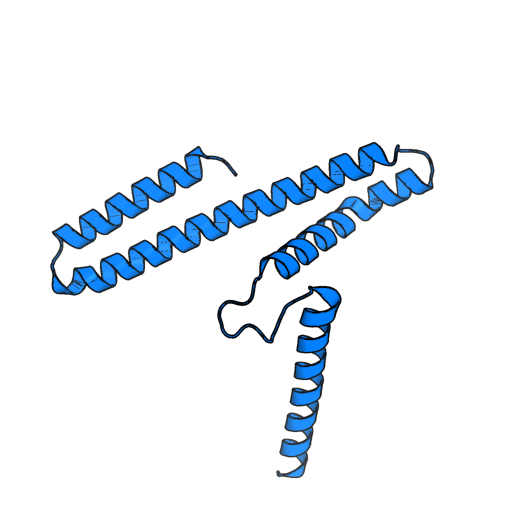LE A N 1
ATOM 998 C CA . ILE A 1 126 ? -0.566 7.266 -15.836 1.00 92.94 126 ILE A CA 1
ATOM 999 C C . ILE A 1 126 ? -1.939 7.940 -15.941 1.00 92.94 126 ILE A C 1
ATOM 1001 O O . ILE A 1 126 ? -2.575 8.173 -14.914 1.00 92.94 126 ILE A O 1
ATOM 1005 N N . ALA A 1 127 ? -2.417 8.233 -17.154 1.00 93.12 127 ALA A N 1
ATOM 1006 C CA . ALA A 1 127 ? -3.741 8.816 -17.358 1.00 93.12 127 ALA A CA 1
ATOM 1007 C C . ALA A 1 127 ? -4.859 7.897 -16.838 1.00 93.12 127 ALA A C 1
ATOM 1009 O O . ALA A 1 127 ? -5.740 8.366 -16.122 1.00 93.12 127 ALA A O 1
ATOM 1010 N N . ILE A 1 128 ? -4.781 6.590 -17.114 1.00 92.19 128 ILE A N 1
ATOM 1011 C CA . ILE A 1 128 ? -5.739 5.598 -16.599 1.00 92.19 128 ILE A CA 1
ATOM 1012 C C . ILE A 1 128 ? -5.691 5.539 -15.068 1.00 92.19 128 ILE A C 1
ATOM 1014 O O . ILE A 1 128 ? -6.732 5.634 -14.427 1.00 92.19 128 ILE A O 1
ATOM 1018 N N . ILE A 1 129 ? -4.499 5.438 -14.469 1.00 91.50 129 ILE A N 1
ATOM 1019 C CA . ILE A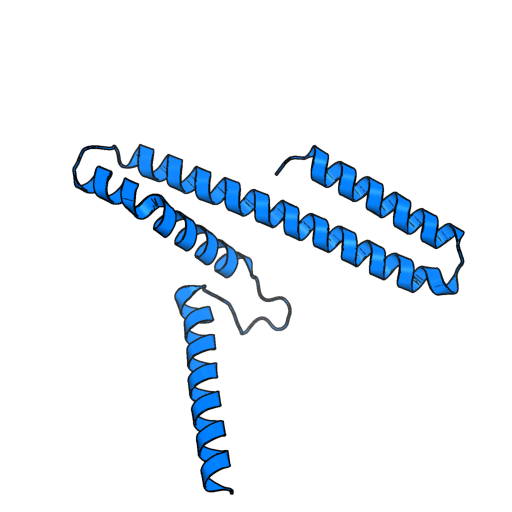 1 129 ? -4.341 5.371 -13.004 1.00 91.50 129 ILE A CA 1
ATOM 1020 C C . ILE A 1 129 ? -4.955 6.604 -12.330 1.00 91.50 129 ILE A C 1
ATOM 1022 O O . ILE A 1 129 ? -5.628 6.478 -11.311 1.00 91.50 129 ILE A O 1
ATOM 1026 N N . LYS A 1 130 ? -4.762 7.793 -12.913 1.00 88.69 130 LYS A N 1
ATOM 1027 C CA . LYS A 1 130 ? -5.351 9.039 -12.405 1.00 88.69 130 LYS A CA 1
ATOM 1028 C C . LYS A 1 130 ? -6.867 9.100 -12.590 1.00 88.69 130 LYS A C 1
ATOM 1030 O O . LYS A 1 130 ? -7.545 9.637 -11.723 1.00 88.69 130 LYS A O 1
ATOM 1035 N N . ALA A 1 131 ? -7.388 8.574 -13.697 1.00 88.00 131 ALA A N 1
ATOM 1036 C CA . ALA A 1 131 ? -8.819 8.585 -13.992 1.00 88.00 131 ALA A CA 1
ATOM 1037 C C . ALA A 1 131 ? -9.622 7.632 -13.096 1.00 88.00 131 ALA A C 1
ATOM 1039 O O . ALA A 1 131 ? -10.770 7.926 -12.782 1.00 88.00 131 ALA A O 1
ATOM 1040 N N . VAL A 1 132 ? -9.024 6.511 -12.675 1.00 82.94 132 VAL A N 1
ATOM 1041 C CA . VAL A 1 132 ? -9.680 5.538 -11.785 1.00 82.94 132 VAL A CA 1
ATOM 1042 C C . VAL A 1 132 ? -9.853 6.083 -10.363 1.00 82.94 132 VAL A C 1
ATOM 1044 O O . VAL A 1 132 ? -10.773 5.652 -9.682 1.00 82.94 132 VAL A O 1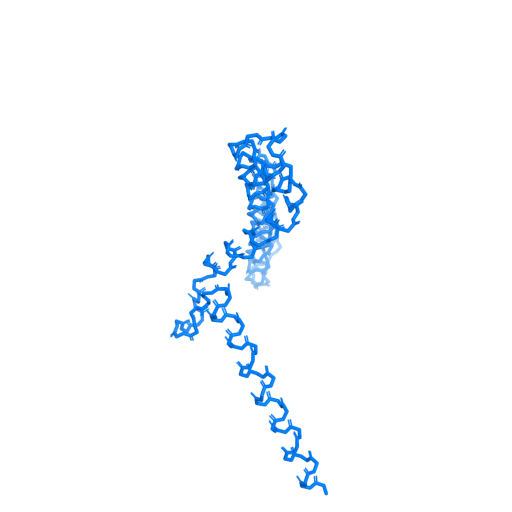
ATOM 1047 N N . GLY A 1 133 ? -9.048 7.070 -9.947 1.00 66.25 133 GLY A N 1
ATOM 1048 C CA . GLY A 1 133 ? -9.283 7.819 -8.710 1.00 66.25 133 GLY A CA 1
ATOM 1049 C C . GLY A 1 133 ? -9.365 6.930 -7.469 1.00 66.25 133 GLY A C 1
ATOM 1050 O O . GLY A 1 133 ? -10.413 6.874 -6.835 1.00 66.25 133 GLY A O 1
ATOM 1051 N N . TYR A 1 134 ? -8.264 6.242 -7.156 1.00 58.94 134 TYR A N 1
ATOM 1052 C CA . TYR A 1 134 ? -8.043 5.638 -5.839 1.00 58.94 134 TYR A CA 1
ATOM 1053 C C . TYR A 1 134 ? -7.738 6.740 -4.808 1.00 58.94 134 TYR A C 1
ATOM 1055 O O . TYR A 1 134 ? -6.850 7.578 -5.103 1.00 58.94 134 TYR A O 1
#